Protein AF-A0A948VJV3-F1 (afdb_monomer)

Mean predicted aligned error: 10.44 Å

pLDDT: mean 78.12, std 23.48, range [26.81, 98.31]

Foldseek 3Di:
DDFQAEEEEELDLDPPDPLVVLSVVVVVVLCPDPPHRPHYHYHYLNVFDFDADPPPCPLLAVLDDPDDGPVVVVQVNQLRYQEYEYTADQDPNHGDPSVVRNVRNLVSLVSLVPRYDPRDPSGSDGHHYDYRYDDPDPDDDDPDDPPDDPDDDDPDDD

Sequence (158 aa):
MNKVALIAIYGSPRENGNSDMLLNEFLKGAEASSHAPHTVERIFARKFNITACRGCHACGVTGTCIVSDDMAGLYKKLEQADCMVVSSPIFFYGVPSQLKAIIDRTQAFWAGKYRVENPDPSTGRVPRGCPAGATRHRGPAAYGDFSGSVCKQGAEGF

Nearest PDB structures (foldseek):
  3lt5-assembly1_A-2  TM=7.413E-01  e=1.834E-05  Pseudomonas aeruginosa PAO1
  3keg-assembly1_B  TM=7.230E-01  e=3.084E-05  Pseudomonas aeruginosa PAO1
  1tik-assembly1_A  TM=7.241E-01  e=1.844E-03  Escherichia coli
  7n2x-assembly1_A  TM=7.267E-01  e=6.757E-03  Escherichia coli O157:H7
  5mji-assembly1_A  TM=6.835E-01  e=3.530E-03  Streptomyces davaonensis JCM 4913

Radius of gyration: 16.78 Å; Cα contacts (8 Å, |Δi|>4): 236; chains: 1; bounding box: 34×46×43 Å

Solvent-accessible surface area (backbone atoms only — not comparable to full-atom values): 9454 Å² total; per-residue (Å²): 132,91,69,38,36,28,34,40,37,34,26,39,80,54,79,87,30,71,38,43,50,51,46,50,54,53,47,52,56,46,64,70,39,97,83,36,56,94,38,75,47,81,42,54,33,70,78,53,70,58,71,62,64,80,82,76,61,60,15,43,70,68,22,46,69,86,73,90,44,54,53,63,64,48,50,59,54,44,50,46,20,56,26,32,36,45,17,50,50,78,45,93,94,36,58,36,69,59,34,43,22,57,58,54,48,47,50,16,31,54,19,12,60,75,54,24,82,86,50,56,91,77,50,38,49,72,38,54,76,46,88,51,81,86,76,92,64,96,68,86,88,82,85,73,80,93,69,87,80,86,83,88,83,83,92,75,90,131

Secondary structure (DSSP, 8-state):
---EEEEEEE--SSTTSHHHHHHHHHHHHHHHSTT--S-EEEEEGGG---PPP----THHHHSS----STHHHHHHHHHHEEEEEEE---BTTB--HHHHHHHHHTHHHHHHHHTSSS--TTTT-PPEEEE------SS--------S----S--S--

Structure (mmCIF, N/CA/C/O backbone):
data_AF-A0A948VJV3-F1
#
_entry.id   AF-A0A948VJV3-F1
#
loop_
_atom_site.group_PDB
_atom_site.id
_atom_site.type_symbol
_atom_site.label_atom_id
_atom_site.label_alt_id
_atom_site.label_comp_id
_atom_site.label_asym_id
_atom_site.label_entity_id
_atom_site.label_seq_id
_atom_site.pdbx_PDB_ins_code
_atom_site.Cartn_x
_atom_site.Cartn_y
_atom_site.Cartn_z
_atom_site.occupancy
_atom_site.B_iso_or_equiv
_atom_site.auth_seq_id
_atom_site.auth_comp_id
_atom_site.auth_asym_id
_atom_site.auth_atom_id
_atom_site.pdbx_PDB_model_num
ATOM 1 N N . MET A 1 1 ? -12.504 -19.743 2.091 1.00 44.38 1 MET A N 1
ATOM 2 C CA . MET A 1 1 ? -11.319 -18.954 2.501 1.00 44.38 1 MET A CA 1
ATOM 3 C C . MET A 1 1 ? -11.833 -17.669 3.128 1.00 44.38 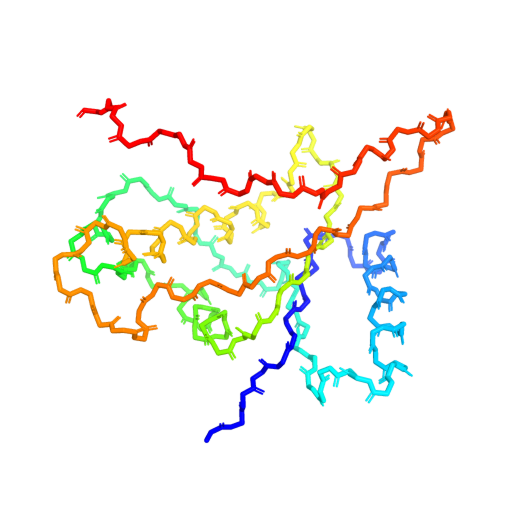1 MET A C 1
ATOM 5 O O . MET A 1 1 ? -12.730 -17.072 2.544 1.00 44.38 1 MET A O 1
ATOM 9 N N . ASN A 1 2 ? -11.366 -17.302 4.325 1.00 48.12 2 ASN A N 1
ATOM 10 C CA . ASN A 1 2 ? -11.882 -16.135 5.048 1.00 48.12 2 ASN A CA 1
ATOM 11 C C . ASN A 1 2 ? -11.449 -14.852 4.336 1.00 48.12 2 ASN A C 1
ATOM 13 O O . ASN A 1 2 ? -10.261 -14.575 4.209 1.00 48.12 2 ASN A O 1
ATOM 17 N N . LYS A 1 3 ? -12.430 -14.117 3.823 1.00 56.47 3 LYS A N 1
ATOM 18 C CA . LYS A 1 3 ? -12.249 -12.887 3.057 1.00 56.47 3 LYS A CA 1
ATOM 19 C C . LYS A 1 3 ? -11.867 -11.750 4.006 1.00 56.47 3 LYS A C 1
ATOM 21 O O . LYS A 1 3 ? -12.544 -11.558 5.015 1.00 56.47 3 LYS A O 1
ATOM 26 N N . VAL A 1 4 ? -10.795 -11.016 3.706 1.00 62.72 4 VAL A N 1
ATOM 27 C CA . VAL A 1 4 ? -10.409 -9.839 4.499 1.00 62.72 4 VAL A CA 1
ATOM 28 C C . VAL A 1 4 ? -11.370 -8.711 4.158 1.00 62.72 4 VAL A C 1
ATOM 30 O O . VAL A 1 4 ? -11.585 -8.385 2.995 1.00 62.72 4 VAL A O 1
ATOM 33 N N . ALA A 1 5 ? -11.980 -8.110 5.169 1.00 78.25 5 ALA A N 1
ATOM 34 C CA . ALA A 1 5 ? -13.048 -7.154 4.927 1.00 78.25 5 ALA A CA 1
ATOM 35 C C . ALA A 1 5 ? -12.518 -5.699 4.888 1.00 78.25 5 ALA A C 1
ATOM 37 O O . ALA A 1 5 ? -13.061 -4.870 4.156 1.00 78.25 5 ALA A O 1
ATOM 38 N N . LEU A 1 6 ? -11.393 -5.403 5.560 1.00 87.69 6 LEU A N 1
ATOM 39 C CA . LEU A 1 6 ? -10.688 -4.117 5.464 1.00 87.69 6 LEU A CA 1
ATOM 40 C C . LEU A 1 6 ? -9.167 -4.279 5.598 1.00 87.69 6 LEU A C 1
ATOM 42 O O . LEU A 1 6 ? -8.689 -4.875 6.560 1.00 87.69 6 LEU A O 1
ATOM 46 N N . ILE A 1 7 ? -8.403 -3.673 4.688 1.00 93.44 7 ILE A N 1
ATOM 47 C CA . ILE A 1 7 ? -6.959 -3.450 4.851 1.00 93.44 7 ILE A CA 1
ATOM 48 C C . ILE A 1 7 ? -6.699 -2.005 5.263 1.00 93.44 7 ILE A C 1
ATOM 50 O O . ILE A 1 7 ? -7.185 -1.071 4.629 1.00 93.44 7 ILE A O 1
ATOM 54 N N . ALA A 1 8 ? -5.879 -1.820 6.291 1.00 95.50 8 ALA A N 1
ATOM 55 C CA . ALA A 1 8 ? -5.443 -0.521 6.771 1.00 95.50 8 ALA A CA 1
ATOM 56 C C . ALA A 1 8 ? -3.939 -0.342 6.553 1.00 95.50 8 ALA A C 1
ATOM 58 O O . ALA A 1 8 ? -3.133 -1.006 7.206 1.00 95.50 8 ALA A O 1
ATOM 59 N N . ILE A 1 9 ? -3.556 0.557 5.646 1.00 97.62 9 ILE A N 1
ATOM 60 C CA . ILE A 1 9 ? -2.156 0.837 5.324 1.00 97.62 9 ILE A CA 1
ATOM 61 C C . ILE A 1 9 ? -1.673 2.068 6.093 1.00 97.62 9 ILE A C 1
ATOM 63 O O . ILE A 1 9 ? -2.089 3.202 5.842 1.00 97.62 9 ILE A O 1
ATOM 67 N N . TYR A 1 10 ? -0.730 1.835 6.997 1.00 98.31 10 TYR A N 1
ATOM 68 C CA . TYR A 1 10 ? 0.019 2.853 7.716 1.00 98.31 10 TYR A CA 1
ATOM 69 C C . TYR A 1 10 ? 1.206 3.286 6.852 1.00 98.31 10 TYR A C 1
ATOM 71 O O . TYR A 1 10 ? 2.224 2.595 6.769 1.00 98.31 10 TYR A O 1
ATOM 79 N N . GLY A 1 11 ? 1.061 4.428 6.182 1.00 97.69 11 GLY A N 1
ATOM 80 C CA . GLY A 1 11 ? 2.061 4.997 5.280 1.00 97.69 11 GLY A CA 1
ATOM 81 C C . GLY A 1 11 ? 3.193 5.752 5.971 1.00 97.69 11 GLY A C 1
ATOM 82 O O . GLY A 1 11 ? 4.192 6.073 5.333 1.00 97.69 11 GLY A O 1
ATOM 83 N N . SER A 1 12 ? 3.053 6.054 7.263 1.00 96.75 12 SER A N 1
ATOM 84 C CA . SER A 1 12 ? 4.062 6.797 8.017 1.00 96.75 12 SER A CA 1
ATOM 85 C C . SER A 1 12 ? 5.311 5.950 8.292 1.00 96.75 12 SER A C 1
ATOM 87 O O . SER A 1 12 ? 5.196 4.852 8.851 1.00 96.75 12 SER A O 1
ATOM 89 N N . PRO A 1 13 ? 6.523 6.474 8.018 1.00 95.69 13 PRO A N 1
ATOM 90 C CA . PRO A 1 13 ? 7.756 5.871 8.517 1.00 95.69 13 PRO A CA 1
ATOM 91 C C . PRO A 1 13 ? 7.941 6.101 10.024 1.00 95.69 13 PRO A C 1
ATOM 93 O O . PRO A 1 13 ? 8.702 5.382 10.661 1.00 95.69 13 PRO A O 1
ATOM 96 N N . ARG A 1 14 ? 7.241 7.083 10.610 1.00 95.44 14 ARG A N 1
ATOM 97 C CA . ARG A 1 14 ? 7.258 7.355 12.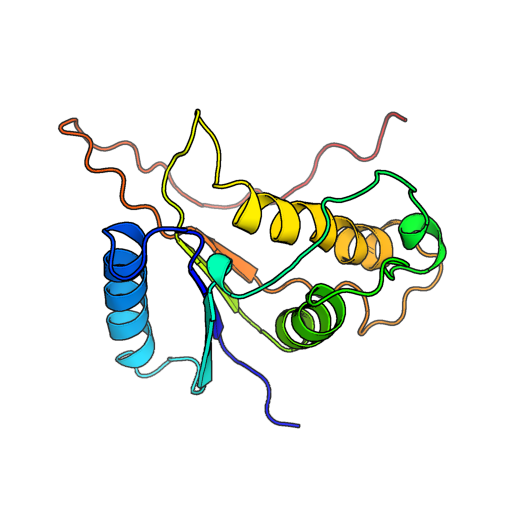052 1.00 95.44 14 ARG A CA 1
ATOM 98 C C . ARG A 1 14 ? 6.226 6.478 12.743 1.00 95.44 14 ARG A C 1
ATOM 100 O O . ARG A 1 14 ? 5.027 6.692 12.559 1.00 95.44 14 ARG A O 1
ATOM 107 N N . GLU A 1 15 ? 6.706 5.524 13.524 1.00 95.88 15 GLU A N 1
ATOM 108 C CA . GLU A 1 15 ? 5.879 4.686 14.385 1.00 95.88 15 GLU A CA 1
ATOM 109 C C . GLU A 1 15 ? 5.183 5.518 15.465 1.00 95.88 15 GLU A C 1
ATOM 111 O O . GLU A 1 15 ? 5.788 6.417 16.048 1.00 95.88 15 GLU A O 1
ATOM 116 N N . ASN A 1 16 ? 3.898 5.236 15.699 1.00 95.12 16 ASN A N 1
ATOM 117 C CA . ASN A 1 16 ? 3.062 5.930 16.686 1.00 95.12 16 ASN A CA 1
ATOM 118 C C . ASN A 1 16 ? 2.959 7.454 16.464 1.00 95.12 16 ASN A C 1
ATOM 120 O O . ASN A 1 16 ? 2.633 8.202 17.382 1.00 95.12 16 ASN A O 1
ATOM 124 N N . GLY A 1 17 ? 3.229 7.930 15.243 1.00 94.56 17 GLY A N 1
ATOM 125 C CA . GLY A 1 17 ? 3.055 9.333 14.872 1.00 94.56 17 GLY A CA 1
ATOM 126 C C . GLY A 1 17 ? 1.596 9.705 14.586 1.00 94.56 17 GLY A C 1
ATOM 127 O O . GLY A 1 17 ? 0.703 8.860 14.575 1.00 94.56 17 GLY A O 1
ATOM 128 N N . ASN A 1 18 ? 1.361 10.976 14.251 1.00 96.69 18 ASN A N 1
ATOM 129 C CA . ASN A 1 18 ? 0.017 11.518 13.999 1.00 96.69 18 ASN A CA 1
ATOM 130 C C . ASN A 1 18 ? -0.797 10.712 12.971 1.00 96.69 18 ASN A C 1
ATOM 132 O O . ASN A 1 18 ? -1.982 10.475 13.177 1.00 96.69 18 ASN A O 1
ATOM 136 N N . SER A 1 19 ? -0.174 10.284 11.868 1.00 97.19 19 SER A N 1
ATOM 137 C CA . SER A 1 19 ? -0.853 9.494 10.832 1.00 97.19 19 SER A CA 1
ATOM 138 C C . SER A 1 19 ? -1.239 8.096 11.324 1.00 97.19 19 SER A C 1
ATOM 140 O O . SER A 1 19 ? -2.311 7.611 10.962 1.00 97.19 19 SER A O 1
ATOM 142 N N . ASP A 1 20 ? -0.413 7.473 12.173 1.00 97.38 20 ASP A N 1
ATOM 143 C CA . ASP A 1 20 ? -0.735 6.187 12.801 1.00 97.38 20 ASP A CA 1
ATOM 144 C C . ASP A 1 20 ? -1.905 6.367 13.782 1.00 97.38 20 ASP A C 1
ATOM 146 O O . ASP A 1 20 ? -2.866 5.603 13.738 1.00 97.38 20 ASP A O 1
ATOM 150 N N . MET A 1 21 ? -1.871 7.420 14.609 1.00 97.56 21 MET A N 1
ATOM 151 C CA . MET A 1 21 ? -2.956 7.754 15.541 1.00 97.56 21 MET A CA 1
ATOM 152 C C . MET A 1 21 ? -4.279 8.019 14.819 1.00 97.56 21 MET A C 1
ATOM 154 O O . MET A 1 21 ? -5.301 7.471 15.216 1.00 97.56 21 MET A O 1
ATOM 158 N N . LEU A 1 22 ? -4.267 8.802 13.734 1.00 96.94 22 LEU A N 1
ATOM 159 C CA . LEU A 1 22 ? -5.463 9.050 12.926 1.00 96.94 22 LEU A CA 1
ATOM 160 C C . LEU A 1 22 ? -6.076 7.743 12.430 1.00 96.94 22 LEU A C 1
ATOM 162 O O . LEU A 1 22 ? -7.283 7.539 12.546 1.00 96.94 22 LEU A O 1
ATOM 166 N N . LEU A 1 23 ? -5.245 6.874 11.850 1.00 96.75 23 LEU A N 1
ATOM 167 C CA . LEU A 1 23 ? -5.731 5.618 11.303 1.00 96.75 23 LEU A CA 1
ATOM 168 C C . LEU A 1 23 ? -6.283 4.726 12.412 1.00 96.75 23 LEU A C 1
ATOM 170 O O . LEU A 1 23 ? -7.317 4.100 12.222 1.00 96.75 23 LEU A O 1
ATOM 174 N N . ASN A 1 24 ? -5.657 4.726 13.589 1.00 96.44 24 ASN A N 1
ATOM 175 C CA . ASN A 1 24 ? -6.178 4.014 14.750 1.00 96.44 24 ASN A CA 1
ATOM 176 C C . ASN A 1 24 ? -7.566 4.523 15.164 1.00 96.44 24 ASN A C 1
ATOM 178 O O . ASN A 1 24 ? -8.442 3.701 15.404 1.00 96.44 24 ASN A O 1
ATOM 182 N N . GLU A 1 25 ? -7.798 5.838 15.213 1.00 95.88 25 GLU A N 1
ATOM 183 C CA . GLU A 1 25 ? -9.126 6.386 15.538 1.00 95.88 25 GLU A CA 1
ATOM 184 C C . GLU A 1 25 ? -10.172 6.057 14.465 1.00 95.88 25 GLU A C 1
ATOM 186 O O . GLU A 1 25 ? -11.290 5.660 14.795 1.00 95.88 25 GLU A O 1
ATOM 191 N N . PHE A 1 26 ? -9.802 6.137 13.182 1.00 93.25 26 PHE A N 1
ATOM 192 C CA . PHE A 1 26 ? -10.672 5.695 12.090 1.00 93.25 26 PHE A CA 1
ATOM 193 C C . PHE A 1 26 ? -11.058 4.220 12.250 1.00 93.25 26 PHE A C 1
ATOM 195 O O . PHE A 1 26 ? -12.233 3.868 12.149 1.00 93.25 26 PHE A O 1
ATOM 202 N N . LEU A 1 27 ? -10.079 3.359 12.542 1.00 92.38 27 LEU A N 1
ATOM 203 C CA . LEU A 1 27 ? -10.311 1.931 12.727 1.00 92.38 27 LEU A CA 1
ATOM 204 C C . LEU A 1 27 ? -11.157 1.634 13.962 1.00 92.38 27 LEU A C 1
ATOM 206 O O . LEU A 1 27 ? -12.025 0.779 13.866 1.00 92.38 27 LEU A O 1
ATOM 210 N N . LYS A 1 28 ? -10.988 2.362 15.073 1.00 91.81 28 LYS A N 1
ATOM 211 C CA . LYS A 1 28 ? -11.867 2.228 16.248 1.00 91.81 28 LYS A CA 1
ATOM 212 C C . LYS A 1 28 ? -13.327 2.494 15.887 1.00 91.81 28 LYS A C 1
ATOM 214 O O . LYS A 1 28 ? -14.200 1.723 16.268 1.00 91.81 28 LYS A O 1
ATOM 219 N N . GLY A 1 29 ? -13.593 3.565 15.136 1.00 89.25 29 GLY A N 1
ATOM 220 C CA . GLY A 1 29 ? -14.945 3.874 14.664 1.00 89.25 29 GLY A CA 1
ATOM 221 C C . GLY A 1 29 ? -15.482 2.815 13.698 1.00 89.25 29 GLY A C 1
ATOM 222 O O . GLY A 1 29 ? -16.634 2.401 13.812 1.00 89.25 29 GLY A O 1
ATOM 223 N N . ALA A 1 30 ? -14.637 2.341 12.779 1.00 85.25 30 ALA A N 1
ATOM 224 C CA . ALA A 1 30 ? -15.001 1.294 11.831 1.00 85.25 30 ALA A CA 1
ATOM 225 C C . ALA A 1 30 ? -15.308 -0.038 12.530 1.00 85.25 30 ALA A C 1
ATOM 227 O O . ALA A 1 30 ? -16.292 -0.669 12.174 1.00 85.25 30 ALA A O 1
ATOM 228 N N . GLU A 1 31 ? -14.512 -0.440 13.524 1.00 84.88 31 GLU A N 1
ATOM 229 C CA . GLU A 1 31 ? -14.675 -1.675 14.308 1.00 84.88 31 GLU A CA 1
ATOM 230 C C . GLU A 1 31 ? -15.877 -1.608 15.267 1.00 84.88 31 GLU A C 1
ATOM 232 O O . GLU A 1 31 ? -16.490 -2.634 15.548 1.00 84.88 31 GLU A O 1
ATOM 237 N N . ALA A 1 32 ? -16.251 -0.414 15.739 1.00 84.19 32 ALA A N 1
ATOM 238 C CA . ALA A 1 32 ? -17.417 -0.210 16.603 1.00 84.19 32 ALA A CA 1
ATOM 239 C C . ALA A 1 32 ? -18.766 -0.235 15.854 1.00 84.19 32 ALA A C 1
ATOM 241 O O . ALA A 1 32 ? -19.821 -0.276 16.488 1.00 84.19 32 ALA A O 1
ATOM 242 N N . SER A 1 33 ? -18.760 -0.188 14.518 1.00 77.94 33 SER A N 1
ATOM 243 C CA . SER A 1 33 ? -19.982 -0.214 13.710 1.00 77.94 33 SER A CA 1
ATOM 244 C C . SER A 1 33 ? -20.623 -1.606 13.698 1.00 77.94 33 SER A C 1
ATOM 246 O O . SER A 1 33 ? -19.960 -2.616 13.482 1.00 77.94 33 SER A O 1
ATOM 248 N N . SER A 1 34 ? -21.948 -1.684 13.825 1.00 65.69 34 SER A N 1
ATOM 249 C CA . SER A 1 34 ? -22.704 -2.938 13.653 1.00 65.69 34 SER A CA 1
ATOM 250 C C . SER A 1 34 ? -22.637 -3.499 12.224 1.00 65.69 34 SER A C 1
ATOM 252 O O . SER A 1 34 ? -22.953 -4.666 12.001 1.00 65.69 34 SER A O 1
ATOM 254 N N . HIS A 1 35 ? -22.204 -2.683 11.259 1.00 65.62 35 HIS A N 1
ATOM 255 C CA . HIS A 1 35 ? -21.974 -3.060 9.862 1.00 65.62 35 HIS A CA 1
ATOM 256 C C . HIS A 1 35 ? -20.486 -3.282 9.547 1.00 65.62 35 HIS A C 1
ATOM 258 O O . HIS A 1 35 ? -20.095 -3.304 8.378 1.00 65.62 35 HIS A O 1
ATOM 264 N N . ALA A 1 36 ? -19.641 -3.375 10.578 1.00 59.28 36 ALA A N 1
ATOM 265 C CA . ALA A 1 36 ? -18.201 -3.403 10.417 1.00 59.28 36 ALA A CA 1
ATOM 266 C C . ALA A 1 36 ? -17.699 -4.647 9.665 1.00 59.28 36 ALA A C 1
ATOM 268 O O . ALA A 1 36 ? -18.188 -5.759 9.884 1.00 59.28 36 ALA A O 1
ATOM 269 N N . PRO A 1 37 ? -16.644 -4.493 8.850 1.00 58.41 37 PRO A N 1
ATOM 270 C CA . PRO A 1 37 ? -15.855 -5.616 8.369 1.00 58.41 37 PRO A CA 1
ATOM 271 C C . PRO A 1 37 ? -15.286 -6.403 9.566 1.00 58.41 37 PRO A C 1
ATOM 273 O O . PRO A 1 37 ? -14.441 -5.888 10.292 1.00 58.41 37 PRO A O 1
ATOM 276 N N . HIS A 1 38 ? -15.710 -7.659 9.762 1.00 66.69 38 HIS A N 1
ATOM 277 C CA . HIS A 1 38 ? -15.318 -8.508 10.907 1.00 66.69 38 HIS A CA 1
ATOM 278 C C . HIS A 1 38 ? -13.806 -8.787 11.023 1.00 66.69 38 HIS A C 1
ATOM 280 O O . HIS A 1 38 ? -13.362 -9.434 11.971 1.00 66.69 38 HIS A O 1
ATOM 286 N N . THR A 1 39 ? -12.991 -8.361 10.055 1.00 82.69 39 THR A N 1
ATOM 287 C CA . THR A 1 39 ? -11.547 -8.602 10.057 1.00 82.69 39 THR A CA 1
ATOM 288 C C . THR A 1 39 ? -10.810 -7.431 9.413 1.00 82.69 39 THR A C 1
ATOM 290 O O . THR A 1 39 ? -10.924 -7.203 8.205 1.00 82.69 39 THR A O 1
ATOM 293 N N . VAL A 1 40 ? -10.056 -6.699 10.239 1.00 88.06 40 VAL A N 1
ATOM 294 C CA . VAL A 1 40 ? -9.159 -5.614 9.822 1.00 88.06 40 VAL A CA 1
ATOM 295 C C . VAL A 1 40 ? -7.727 -6.131 9.790 1.00 88.06 40 VAL A C 1
ATOM 297 O O . VAL A 1 40 ? -7.183 -6.542 10.817 1.00 88.06 40 VAL A O 1
ATOM 300 N N . GLU A 1 41 ? -7.082 -6.047 8.632 1.00 92.44 41 GLU A N 1
ATOM 301 C CA . GLU A 1 41 ? -5.659 -6.332 8.494 1.00 92.44 41 GLU A CA 1
ATOM 302 C C . GLU A 1 41 ? -4.845 -5.033 8.471 1.00 92.44 41 GLU A C 1
ATOM 304 O O . GLU A 1 41 ? -5.063 -4.146 7.647 1.00 92.44 41 GLU A O 1
ATOM 309 N N . ARG A 1 42 ? -3.882 -4.917 9.391 1.00 95.06 42 ARG A N 1
ATOM 310 C CA . ARG A 1 42 ? -3.029 -3.731 9.541 1.00 95.06 42 ARG A CA 1
ATOM 311 C C . ARG A 1 42 ? -1.695 -3.952 8.835 1.00 95.06 42 ARG A C 1
ATOM 313 O O . ARG A 1 42 ? -0.954 -4.876 9.166 1.00 95.06 42 ARG A O 1
ATOM 320 N N . ILE A 1 43 ? -1.374 -3.081 7.886 1.00 96.75 43 ILE A N 1
ATOM 321 C CA . ILE A 1 43 ? -0.180 -3.152 7.044 1.00 96.75 43 ILE A CA 1
ATOM 322 C C . ILE A 1 43 ? 0.651 -1.900 7.284 1.00 96.75 43 ILE A C 1
ATOM 324 O O . ILE A 1 43 ? 0.209 -0.787 7.029 1.00 96.75 43 ILE A O 1
ATOM 328 N N . PHE A 1 44 ? 1.877 -2.070 7.763 1.00 97.88 44 PHE A N 1
ATOM 329 C CA . PHE A 1 44 ? 2.778 -0.955 8.036 1.00 97.88 44 PHE A CA 1
ATOM 330 C C . PHE A 1 44 ? 3.796 -0.845 6.914 1.00 97.88 44 PHE A C 1
ATOM 332 O O . PHE A 1 44 ? 4.704 -1.666 6.866 1.00 97.88 44 PHE A O 1
ATOM 339 N N . ALA A 1 45 ? 3.688 0.166 6.045 1.00 97.69 45 ALA A N 1
ATOM 340 C CA . ALA A 1 45 ? 4.562 0.309 4.874 1.00 97.69 45 ALA A CA 1
ATOM 341 C C . ALA A 1 45 ? 6.056 0.273 5.247 1.00 97.69 45 ALA A C 1
ATOM 343 O O . ALA A 1 45 ? 6.864 -0.325 4.547 1.00 97.69 45 ALA A O 1
ATOM 344 N N . ARG A 1 46 ? 6.407 0.826 6.414 1.00 96.69 46 ARG A N 1
ATOM 345 C CA . ARG A 1 46 ? 7.764 0.820 6.985 1.00 96.69 46 ARG A CA 1
ATOM 346 C C . ARG A 1 46 ? 8.343 -0.565 7.317 1.00 96.69 46 ARG A C 1
ATOM 348 O O . ARG A 1 46 ? 9.538 -0.652 7.565 1.00 96.69 46 ARG A O 1
ATOM 355 N N . LYS A 1 47 ? 7.520 -1.619 7.382 1.00 97.31 47 LYS A N 1
ATOM 356 C CA . LYS A 1 47 ? 7.944 -2.996 7.706 1.00 97.31 47 LYS A CA 1
ATOM 357 C C . LYS A 1 47 ? 8.241 -3.852 6.472 1.00 97.31 47 LYS A C 1
ATOM 359 O O . LYS A 1 47 ? 8.644 -4.995 6.637 1.00 97.31 47 LYS A O 1
ATOM 364 N N . PHE A 1 48 ? 8.015 -3.324 5.272 1.00 96.12 48 PHE A N 1
ATOM 365 C CA . PHE A 1 48 ? 8.207 -4.049 4.020 1.00 96.12 48 PHE A CA 1
ATOM 366 C C . PHE A 1 48 ? 9.435 -3.507 3.290 1.00 96.12 48 PHE A C 1
ATOM 368 O O . PHE A 1 48 ? 9.615 -2.292 3.185 1.00 96.12 48 PHE A O 1
ATOM 375 N N . ASN A 1 49 ? 10.248 -4.405 2.745 1.00 96.62 49 ASN A N 1
ATOM 376 C CA . ASN A 1 49 ? 11.339 -4.072 1.846 1.00 96.62 49 ASN A CA 1
ATOM 377 C C . ASN A 1 49 ? 10.873 -4.250 0.397 1.00 96.62 49 ASN A C 1
ATOM 379 O O . ASN A 1 49 ? 10.991 -5.324 -0.193 1.00 96.62 49 ASN A O 1
ATOM 383 N N . ILE A 1 50 ? 10.284 -3.192 -0.161 1.00 97.00 50 ILE A N 1
ATOM 384 C CA . ILE A 1 50 ? 9.713 -3.200 -1.511 1.00 97.00 50 ILE A CA 1
ATOM 385 C C . ILE A 1 50 ? 10.595 -2.374 -2.433 1.00 97.00 50 ILE A C 1
ATOM 387 O O . ILE A 1 50 ? 10.852 -1.193 -2.196 1.00 97.00 50 ILE A O 1
ATOM 391 N N . THR A 1 51 ? 11.017 -2.999 -3.525 1.00 96.81 51 THR A N 1
ATOM 392 C CA . THR A 1 51 ? 11.759 -2.336 -4.590 1.00 96.81 51 THR A CA 1
ATOM 393 C C . THR A 1 51 ? 10.829 -1.374 -5.320 1.00 96.81 51 THR A C 1
ATOM 395 O O . THR A 1 51 ? 9.689 -1.714 -5.650 1.00 96.81 51 THR A O 1
ATOM 398 N N . ALA A 1 52 ? 11.324 -0.176 -5.632 1.00 96.62 52 ALA A N 1
ATOM 399 C CA . ALA A 1 52 ? 10.593 0.769 -6.468 1.00 96.62 52 ALA A CA 1
ATOM 400 C C . ALA A 1 52 ? 10.193 0.138 -7.817 1.00 96.62 52 ALA A C 1
ATOM 402 O O . ALA A 1 52 ? 10.863 -0.759 -8.345 1.00 96.62 52 ALA A O 1
ATOM 403 N N . CYS A 1 53 ? 9.091 0.615 -8.403 1.00 95.81 53 CYS A N 1
ATOM 404 C CA . CYS A 1 53 ? 8.716 0.185 -9.745 1.00 95.81 53 CYS A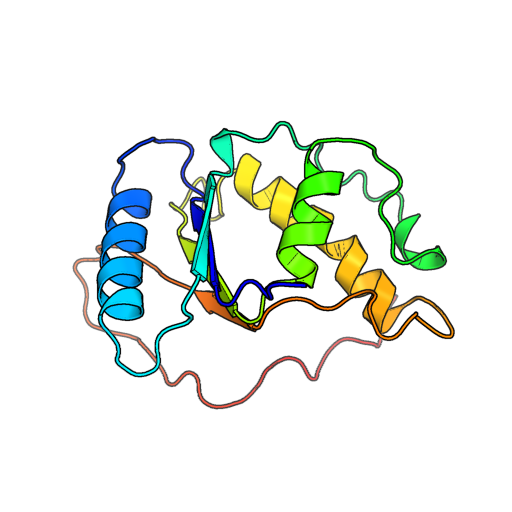 CA 1
ATOM 405 C C . CYS A 1 53 ? 9.830 0.553 -10.738 1.00 95.81 53 CYS A C 1
ATOM 407 O O . CYS A 1 53 ? 10.247 1.703 -10.820 1.00 95.81 53 CYS A O 1
ATOM 409 N N . ARG A 1 54 ? 10.301 -0.433 -11.512 1.00 95.31 54 ARG A N 1
ATOM 410 C CA . ARG A 1 54 ? 11.379 -0.250 -12.500 1.00 95.31 54 ARG A CA 1
ATOM 411 C C . ARG A 1 54 ? 10.895 0.301 -13.844 1.00 95.31 54 ARG A C 1
ATOM 413 O O . ARG A 1 54 ? 11.694 0.402 -14.762 1.00 95.31 54 ARG A O 1
ATOM 420 N N . GLY A 1 55 ? 9.588 0.524 -14.014 1.00 94.44 55 GLY A N 1
ATOM 421 C CA . GLY A 1 55 ? 9.018 0.912 -15.311 1.00 94.44 55 GLY A CA 1
ATOM 422 C C . GLY A 1 55 ? 9.260 -0.116 -16.426 1.00 94.44 55 GLY A C 1
ATOM 423 O O . GLY A 1 55 ? 9.233 0.225 -17.595 1.00 94.44 55 GLY A O 1
ATOM 424 N N . CYS A 1 56 ? 9.513 -1.387 -16.093 1.00 94.50 56 CYS A N 1
ATOM 425 C CA . CYS A 1 56 ? 9.871 -2.408 -17.089 1.00 94.50 56 CYS A CA 1
ATOM 426 C C . CYS A 1 56 ? 8.688 -2.905 -17.939 1.00 94.50 56 CYS A C 1
ATOM 428 O O . CYS A 1 56 ? 8.885 -3.722 -18.828 1.00 94.50 56 CYS A O 1
ATOM 430 N N . HIS A 1 57 ? 7.459 -2.488 -17.610 1.00 91.12 57 HIS A N 1
ATOM 431 C CA . HIS A 1 57 ? 6.209 -2.846 -18.294 1.00 91.12 57 HIS A CA 1
ATOM 432 C C . HIS A 1 57 ? 5.898 -4.347 -18.460 1.00 91.12 57 HIS A C 1
ATOM 434 O O . HIS A 1 57 ? 4.891 -4.681 -19.074 1.00 91.12 57 HIS A O 1
ATOM 440 N N . ALA A 1 58 ? 6.663 -5.255 -17.843 1.00 92.25 58 ALA A N 1
ATOM 441 C CA . ALA A 1 58 ? 6.427 -6.699 -17.928 1.00 92.25 58 ALA A CA 1
ATOM 442 C C . ALA A 1 58 ? 5.026 -7.124 -17.436 1.00 92.25 58 ALA A C 1
ATOM 444 O O . ALA A 1 58 ? 4.423 -8.037 -17.994 1.00 92.25 58 ALA A O 1
ATOM 445 N N . CYS A 1 59 ? 4.462 -6.415 -16.449 1.00 91.19 59 CYS A N 1
ATOM 446 C CA . CYS A 1 59 ? 3.088 -6.649 -15.995 1.00 91.19 59 CYS A CA 1
ATOM 447 C C . CYS A 1 59 ? 2.023 -6.304 -17.047 1.00 91.19 59 CYS A C 1
ATOM 449 O O . CYS A 1 59 ? 0.889 -6.741 -16.910 1.00 91.19 59 CYS A O 1
ATOM 451 N N . GLY A 1 60 ? 2.365 -5.549 -18.095 1.00 88.06 60 GLY A N 1
ATOM 452 C CA . GLY A 1 60 ? 1.475 -5.267 -19.222 1.00 88.06 60 GLY A CA 1
ATOM 453 C C . GLY A 1 60 ? 1.091 -6.511 -20.019 1.00 88.06 60 GLY A C 1
ATOM 454 O O . GLY A 1 60 ? 0.038 -6.507 -20.639 1.00 88.06 60 GLY A O 1
ATOM 455 N N . VAL A 1 61 ? 1.921 -7.558 -19.976 1.00 86.94 61 VAL A N 1
ATOM 456 C CA . VAL A 1 61 ? 1.689 -8.819 -20.694 1.00 86.94 61 VAL A CA 1
ATOM 457 C C . VAL A 1 61 ? 1.004 -9.850 -19.799 1.00 86.94 61 VAL A C 1
ATOM 459 O O . VAL A 1 61 ? 0.109 -10.556 -20.242 1.00 86.94 61 VAL A O 1
ATOM 462 N N . THR A 1 62 ? 1.417 -9.945 -18.531 1.00 85.56 62 THR A N 1
ATOM 463 C CA . THR A 1 62 ? 0.999 -11.035 -17.628 1.00 85.56 62 THR A CA 1
ATOM 464 C C . THR A 1 62 ? 0.056 -10.601 -16.508 1.00 85.56 62 THR A C 1
ATOM 466 O O . THR A 1 62 ? -0.396 -11.437 -15.731 1.00 85.56 62 THR A O 1
ATOM 469 N N . GLY A 1 63 ? -0.158 -9.297 -16.320 1.00 86.88 63 GLY A N 1
ATOM 470 C CA . GLY A 1 63 ? -0.896 -8.745 -15.177 1.00 86.88 63 GLY A CA 1
ATOM 471 C C . GLY A 1 63 ? -0.174 -8.897 -13.836 1.00 86.88 63 GLY A C 1
ATOM 472 O O . GLY A 1 63 ? -0.666 -8.445 -12.808 1.00 86.88 63 GLY A O 1
ATOM 473 N N . THR A 1 64 ? 1.019 -9.494 -13.835 1.00 90.25 64 THR A N 1
ATOM 474 C CA . THR A 1 64 ? 1.783 -9.817 -12.630 1.00 90.25 64 THR A CA 1
ATOM 475 C C . THR A 1 64 ? 3.125 -9.104 -12.663 1.00 90.25 64 THR A C 1
ATOM 477 O O . THR A 1 64 ? 3.760 -8.955 -13.709 1.00 90.25 64 THR A O 1
ATOM 480 N N . CYS A 1 65 ? 3.593 -8.640 -11.507 1.00 93.94 65 CYS A N 1
ATOM 481 C CA . CYS A 1 65 ? 4.914 -8.038 -11.431 1.00 93.94 65 CYS A CA 1
ATOM 482 C C . CYS A 1 65 ? 6.025 -9.099 -11.384 1.00 93.94 65 CYS A C 1
ATOM 484 O O . CYS A 1 65 ? 5.969 -10.015 -10.574 1.00 93.94 65 CYS A O 1
ATOM 486 N N . ILE A 1 66 ? 7.078 -8.924 -12.188 1.00 94.56 66 ILE A N 1
ATOM 487 C CA . ILE A 1 66 ? 8.215 -9.862 -12.273 1.00 94.56 66 ILE A CA 1
ATOM 488 C C . ILE A 1 66 ? 9.262 -9.713 -11.158 1.00 94.56 66 ILE A C 1
ATOM 490 O O . ILE A 1 66 ? 10.177 -10.521 -11.054 1.00 94.56 66 ILE A O 1
ATOM 494 N N . VAL A 1 67 ? 9.210 -8.637 -10.372 1.00 95.56 67 VAL A N 1
ATOM 495 C CA . VAL A 1 67 ? 10.178 -8.429 -9.283 1.00 95.56 67 VAL A CA 1
ATOM 496 C C . VAL A 1 67 ? 9.680 -9.180 -8.058 1.00 95.56 67 VAL A C 1
ATOM 498 O O . VAL A 1 67 ? 8.571 -8.906 -7.595 1.00 95.56 67 VAL A O 1
ATOM 501 N N . SER A 1 68 ? 10.525 -10.061 -7.536 1.00 94.38 68 SER A N 1
ATOM 502 C CA . SER A 1 68 ? 10.263 -10.857 -6.341 1.00 94.38 68 SER A CA 1
ATOM 503 C C . SER A 1 68 ? 10.795 -10.150 -5.095 1.00 94.38 68 SER A C 1
ATOM 505 O O . SER A 1 68 ? 11.993 -10.172 -4.830 1.00 94.38 68 SER A O 1
ATOM 507 N N . ASP A 1 69 ? 9.896 -9.527 -4.343 1.00 96.50 69 ASP A N 1
ATOM 508 C CA . ASP A 1 69 ? 10.142 -8.885 -3.049 1.00 96.50 69 ASP A CA 1
ATOM 509 C C . ASP A 1 69 ? 8.895 -9.010 -2.156 1.00 96.50 69 ASP A C 1
ATOM 511 O O . ASP A 1 69 ? 7.943 -9.719 -2.508 1.00 96.50 69 ASP A O 1
ATOM 515 N N . ASP A 1 70 ? 8.859 -8.320 -1.011 1.00 96.88 70 ASP A N 1
ATOM 516 C CA . ASP A 1 70 ? 7.743 -8.427 -0.060 1.00 96.88 70 ASP A CA 1
ATOM 517 C C . ASP A 1 70 ? 6.382 -8.021 -0.663 1.00 96.88 70 ASP A C 1
ATOM 519 O O . ASP A 1 70 ? 5.321 -8.349 -0.117 1.00 96.88 70 ASP A O 1
ATOM 523 N N . MET A 1 71 ? 6.381 -7.356 -1.827 1.00 95.81 71 MET A N 1
ATOM 524 C CA . MET A 1 71 ? 5.162 -7.025 -2.555 1.00 95.81 71 MET A CA 1
ATOM 525 C C . MET A 1 71 ? 4.393 -8.277 -3.000 1.00 95.81 71 MET A C 1
ATOM 527 O O . MET A 1 71 ? 3.168 -8.234 -3.076 1.00 95.81 71 MET A O 1
ATOM 531 N N . ALA A 1 72 ? 5.070 -9.408 -3.237 1.00 92.69 72 ALA A N 1
ATOM 532 C CA . ALA A 1 72 ? 4.429 -10.663 -3.638 1.00 92.69 72 ALA A CA 1
ATOM 533 C C . ALA A 1 72 ? 3.400 -11.155 -2.604 1.00 92.69 72 ALA A C 1
ATOM 535 O O . ALA A 1 72 ? 2.305 -11.593 -2.960 1.00 92.69 72 ALA A O 1
ATOM 536 N N . GLY A 1 73 ? 3.729 -11.045 -1.312 1.00 92.44 73 GLY A N 1
ATOM 537 C CA . GLY A 1 73 ? 2.795 -11.347 -0.228 1.00 92.44 73 GLY A CA 1
ATOM 538 C C . GLY A 1 73 ? 1.707 -10.282 -0.084 1.00 92.44 73 GLY A C 1
ATOM 539 O O . GLY A 1 73 ? 0.556 -10.609 0.205 1.00 92.44 73 GLY A O 1
ATOM 540 N N . LEU A 1 74 ? 2.054 -9.014 -0.320 1.00 94.31 74 LEU A N 1
ATOM 541 C CA . LEU A 1 74 ? 1.120 -7.896 -0.222 1.00 94.31 74 LEU A CA 1
ATOM 542 C C . LEU A 1 74 ? 0.051 -7.919 -1.326 1.00 94.31 74 LEU A C 1
ATOM 544 O O . LEU A 1 74 ? -1.103 -7.623 -1.032 1.00 94.31 74 LEU A O 1
ATOM 548 N N . TYR A 1 75 ? 0.381 -8.336 -2.554 1.00 93.12 75 TYR A N 1
ATOM 549 C CA . TYR A 1 75 ? -0.606 -8.475 -3.632 1.00 93.12 75 TYR A CA 1
ATOM 550 C C . TYR A 1 75 ? -1.761 -9.397 -3.229 1.00 93.12 75 TYR A C 1
ATOM 552 O O . TYR A 1 75 ? -2.917 -9.003 -3.337 1.00 93.12 75 TYR A O 1
ATOM 560 N N . LYS A 1 76 ? -1.456 -10.569 -2.657 1.00 90.12 76 LYS A N 1
ATOM 561 C CA . LYS A 1 76 ? -2.477 -11.536 -2.220 1.00 90.12 76 LYS A CA 1
ATOM 562 C C . LYS A 1 76 ? -3.430 -10.947 -1.183 1.00 90.12 76 LYS A C 1
ATOM 564 O O . LYS A 1 76 ? -4.631 -11.189 -1.236 1.00 90.12 76 LYS A O 1
ATOM 569 N N . LYS A 1 77 ? -2.895 -10.166 -0.242 1.00 90.69 77 LYS A N 1
ATOM 570 C CA . LYS A 1 77 ? -3.695 -9.485 0.784 1.00 90.69 77 LYS A CA 1
ATOM 571 C C . LYS A 1 77 ? -4.615 -8.451 0.144 1.00 90.69 77 LYS A C 1
ATOM 573 O O . LYS A 1 77 ? -5.812 -8.440 0.412 1.00 90.69 77 LYS A O 1
ATOM 578 N N . LEU A 1 78 ? -4.062 -7.622 -0.742 1.00 90.88 78 LEU A N 1
ATOM 579 C CA . LEU A 1 78 ? -4.818 -6.594 -1.454 1.00 90.88 78 LEU A CA 1
ATOM 580 C C . LEU A 1 78 ? -5.941 -7.195 -2.313 1.00 90.88 78 LEU A C 1
ATOM 582 O O . LEU A 1 78 ? -7.046 -6.677 -2.272 1.00 90.88 78 LEU A O 1
ATOM 586 N N . GLU A 1 79 ? -5.716 -8.302 -3.019 1.00 88.00 79 GLU A N 1
ATOM 587 C CA . GLU A 1 79 ? -6.759 -8.967 -3.824 1.00 88.00 79 GLU A CA 1
ATOM 588 C C . GLU A 1 79 ? -7.905 -9.541 -2.975 1.00 88.00 79 GLU A C 1
ATOM 590 O O . GLU A 1 79 ? -9.068 -9.542 -3.392 1.00 88.00 79 GLU A O 1
ATOM 595 N N . GLN A 1 80 ? -7.588 -10.025 -1.770 1.00 86.25 80 GLN A N 1
ATOM 596 C CA . GLN A 1 80 ? -8.560 -10.617 -0.846 1.00 86.25 80 GLN A CA 1
ATOM 597 C C . GLN A 1 80 ? -9.398 -9.578 -0.100 1.00 86.25 80 GLN A C 1
ATOM 599 O O . GLN A 1 80 ? -10.434 -9.940 0.465 1.00 86.25 80 GLN A O 1
ATOM 604 N N . ALA A 1 81 ? -8.962 -8.318 -0.088 1.00 86.75 81 ALA A N 1
ATOM 605 C CA . ALA A 1 81 ? -9.630 -7.254 0.636 1.00 86.75 81 ALA A CA 1
ATOM 606 C C . ALA A 1 81 ? -10.830 -6.676 -0.129 1.00 86.75 81 ALA A C 1
ATOM 608 O O . ALA A 1 81 ? -10.795 -6.468 -1.341 1.00 86.75 81 ALA A O 1
ATOM 609 N N . ASP A 1 82 ? -11.904 -6.367 0.596 1.00 84.38 82 ASP A N 1
ATOM 610 C CA . ASP A 1 82 ? -13.053 -5.650 0.028 1.00 84.38 82 ASP A CA 1
ATOM 611 C C . ASP A 1 82 ? -12.852 -4.131 0.022 1.00 84.38 82 ASP A C 1
ATOM 613 O O . ASP A 1 82 ? -13.148 -3.448 -0.967 1.00 84.38 82 ASP A O 1
ATOM 617 N N . CYS A 1 83 ? -12.304 -3.613 1.118 1.00 86.06 83 CYS A N 1
ATOM 618 C CA . CYS A 1 83 ? -12.027 -2.199 1.313 1.00 86.06 83 CYS A CA 1
ATOM 619 C C . CYS A 1 83 ? -10.570 -1.986 1.726 1.00 86.06 83 CYS A C 1
ATOM 621 O O . CYS A 1 83 ? -9.963 -2.823 2.397 1.00 86.06 83 CYS A O 1
ATOM 623 N N . MET A 1 84 ? -10.022 -0.831 1.361 1.00 91.12 84 MET A N 1
ATOM 624 C CA . MET A 1 84 ? -8.700 -0.386 1.785 1.00 91.12 84 MET A CA 1
ATOM 625 C C . MET A 1 84 ? -8.766 1.058 2.280 1.00 91.12 84 MET A C 1
ATOM 627 O O . MET A 1 84 ? -9.340 1.929 1.626 1.00 91.12 84 MET A O 1
ATOM 631 N N . VAL A 1 85 ? -8.132 1.323 3.415 1.00 94.38 85 VAL A N 1
ATOM 632 C CA . VAL A 1 85 ? -7.903 2.667 3.948 1.00 94.38 85 VAL A CA 1
ATOM 633 C C . VAL A 1 85 ? -6.404 2.910 4.057 1.00 94.38 85 VAL A C 1
ATOM 635 O O . VAL A 1 85 ? -5.640 2.015 4.421 1.00 94.38 85 VAL A O 1
ATOM 638 N N . VAL A 1 86 ? -5.971 4.123 3.728 1.00 96.94 86 VAL A N 1
ATOM 639 C CA . VAL A 1 86 ? -4.565 4.529 3.799 1.00 96.94 86 VAL A CA 1
ATOM 640 C C . VAL A 1 86 ? -4.471 5.829 4.582 1.00 96.94 86 VAL A C 1
ATOM 642 O O . VAL A 1 86 ? -5.217 6.769 4.311 1.00 96.94 86 VAL A O 1
ATOM 645 N N . SER A 1 87 ? -3.530 5.884 5.523 1.00 97.56 87 SER A N 1
ATOM 646 C CA . SER A 1 87 ? -3.131 7.115 6.208 1.00 97.56 87 SER A CA 1
ATOM 647 C C . SER A 1 87 ? -1.663 7.394 5.928 1.00 97.56 87 SER A C 1
ATOM 649 O O . SER A 1 87 ? -0.817 6.506 6.046 1.00 97.56 87 SER A O 1
ATOM 651 N N . SER A 1 88 ? -1.348 8.632 5.558 1.00 97.06 88 SER A N 1
ATOM 652 C CA . SER A 1 88 ? 0.005 9.046 5.194 1.00 97.06 88 SER A CA 1
ATOM 653 C C . SER A 1 88 ? 0.304 10.448 5.715 1.00 97.06 88 SER A C 1
ATOM 655 O O . SER A 1 88 ? -0.563 11.319 5.640 1.00 97.06 88 SER A O 1
ATOM 657 N N . PRO A 1 89 ? 1.530 10.717 6.192 1.00 96.88 89 PRO A N 1
ATOM 658 C CA . PRO A 1 89 ? 2.012 12.085 6.307 1.00 96.88 89 PRO A CA 1
ATOM 659 C C . PRO A 1 89 ? 2.327 12.649 4.912 1.00 96.88 89 PRO A C 1
ATOM 661 O O . PRO A 1 89 ? 2.476 11.892 3.950 1.00 96.88 89 PRO A O 1
ATOM 664 N N . ILE A 1 90 ? 2.466 13.972 4.812 1.00 96.06 90 ILE A N 1
ATOM 665 C CA . ILE A 1 90 ? 2.956 14.639 3.600 1.00 96.06 90 ILE A CA 1
ATOM 666 C C . ILE A 1 90 ? 4.465 14.839 3.714 1.00 96.06 90 ILE A C 1
ATOM 668 O O . ILE A 1 90 ? 4.935 15.580 4.577 1.00 96.06 90 ILE A O 1
ATOM 672 N N . PHE A 1 91 ? 5.226 14.157 2.862 1.00 94.25 91 PHE A N 1
ATOM 673 C CA . PHE A 1 91 ? 6.677 14.281 2.732 1.00 94.25 91 PHE A CA 1
ATOM 674 C C . PHE A 1 91 ? 6.964 14.894 1.359 1.00 94.25 91 PHE A C 1
ATOM 676 O O . PHE A 1 91 ? 6.650 14.282 0.344 1.00 94.25 91 PHE A O 1
ATOM 683 N N . PHE A 1 92 ? 7.520 16.112 1.323 1.00 94.25 92 PHE A N 1
ATOM 684 C CA . PHE A 1 92 ? 7.803 16.854 0.080 1.00 94.25 92 PHE A CA 1
ATOM 685 C C . PHE A 1 92 ? 6.626 16.868 -0.913 1.00 94.25 92 PHE A C 1
ATOM 687 O O . PHE A 1 92 ? 6.769 16.476 -2.065 1.00 94.25 92 PHE A O 1
ATOM 694 N N . TYR A 1 93 ? 5.450 17.311 -0.457 1.00 94.62 93 TYR A N 1
ATOM 695 C CA . TYR A 1 93 ? 4.222 17.391 -1.269 1.00 94.62 93 TYR A CA 1
ATOM 696 C C . TYR A 1 93 ? 3.676 16.045 -1.782 1.00 94.62 93 TYR A C 1
ATOM 698 O O . TYR A 1 93 ? 2.743 16.027 -2.579 1.00 94.62 93 TYR A O 1
ATOM 706 N N . GLY A 1 94 ? 4.203 14.918 -1.300 1.00 95.00 94 GLY A N 1
ATOM 707 C CA . GLY A 1 94 ? 3.725 13.582 -1.638 1.00 95.00 94 GLY A CA 1
ATOM 708 C C . GLY A 1 94 ? 3.614 12.667 -0.425 1.00 95.00 94 GLY A C 1
ATOM 709 O O . GLY A 1 94 ? 3.743 13.087 0.726 1.00 95.00 94 GLY A O 1
ATOM 710 N N . VAL A 1 95 ? 3.369 11.388 -0.693 1.00 97.69 95 VAL A N 1
ATOM 711 C CA . VAL A 1 95 ? 3.439 10.329 0.321 1.00 97.69 95 VAL A CA 1
ATOM 712 C C . VAL A 1 95 ? 4.896 9.880 0.525 1.00 97.69 95 VAL A C 1
ATOM 714 O O . VAL A 1 95 ? 5.709 10.031 -0.390 1.00 97.69 95 VAL A O 1
ATOM 717 N N . PRO A 1 96 ? 5.255 9.295 1.682 1.00 97.50 96 PRO A N 1
ATOM 718 C CA . PRO A 1 96 ? 6.585 8.737 1.911 1.00 97.50 96 PRO A CA 1
ATOM 719 C C . PRO A 1 96 ? 6.982 7.715 0.844 1.00 97.50 96 PRO A C 1
ATOM 721 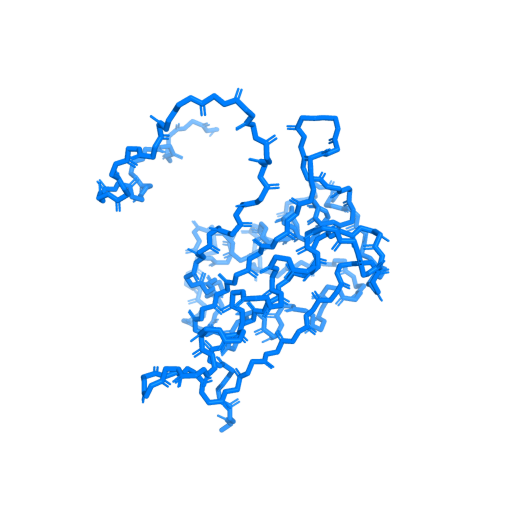O O . PRO A 1 96 ? 6.136 6.975 0.338 1.00 97.50 96 PRO A O 1
ATOM 724 N N . SER A 1 97 ? 8.278 7.633 0.537 1.00 97.19 97 SER A N 1
ATOM 725 C CA . SER A 1 97 ? 8.801 6.768 -0.529 1.00 97.19 97 SER A CA 1
ATOM 726 C C . SER A 1 97 ? 8.455 5.291 -0.326 1.00 97.19 97 SER A C 1
ATOM 728 O O . SER A 1 97 ? 8.137 4.615 -1.300 1.00 97.19 97 SER A O 1
ATOM 730 N N . GLN A 1 98 ? 8.424 4.800 0.919 1.00 96.56 98 GLN A N 1
ATOM 731 C CA . GLN A 1 98 ? 8.012 3.422 1.215 1.00 96.56 98 GLN A CA 1
ATOM 732 C C . GLN A 1 98 ? 6.552 3.160 0.821 1.00 96.56 98 GLN A C 1
ATOM 734 O O . GLN A 1 98 ? 6.242 2.145 0.200 1.00 96.56 98 GLN A O 1
ATOM 739 N N . LEU A 1 99 ? 5.646 4.093 1.138 1.00 97.88 99 LEU A N 1
ATOM 740 C CA . LEU A 1 99 ? 4.247 3.987 0.727 1.00 97.88 99 LEU A CA 1
ATOM 741 C C . LEU A 1 99 ? 4.110 4.158 -0.793 1.00 97.88 99 LEU A C 1
ATOM 743 O O . LEU A 1 99 ? 3.349 3.430 -1.428 1.00 97.88 99 LEU A O 1
ATOM 747 N N . LYS A 1 100 ? 4.868 5.083 -1.390 1.00 97.75 100 LYS A N 1
ATOM 748 C CA . LYS A 1 100 ? 4.866 5.301 -2.840 1.00 97.75 100 LYS A CA 1
ATOM 749 C C . LYS A 1 100 ? 5.316 4.056 -3.601 1.00 97.75 100 LYS A C 1
ATOM 751 O O . LYS A 1 100 ? 4.713 3.742 -4.618 1.00 97.75 100 LYS A O 1
ATOM 756 N N . ALA A 1 101 ? 6.298 3.313 -3.085 1.00 97.62 101 ALA A N 1
ATOM 757 C CA . ALA A 1 101 ? 6.721 2.047 -3.670 1.00 97.62 101 ALA A CA 1
ATOM 758 C C . ALA A 1 101 ? 5.561 1.041 -3.726 1.00 97.62 101 ALA A C 1
ATOM 760 O O . ALA A 1 101 ? 5.314 0.480 -4.787 1.00 97.62 101 ALA A O 1
ATOM 761 N N . ILE A 1 102 ? 4.785 0.879 -2.645 1.00 97.44 102 ILE A N 1
ATOM 762 C CA . ILE A 1 102 ? 3.572 0.040 -2.657 1.00 97.44 102 ILE A CA 1
ATOM 763 C C . ILE A 1 102 ? 2.600 0.521 -3.741 1.00 97.44 102 ILE A C 1
ATOM 765 O O . ILE A 1 102 ? 2.173 -0.277 -4.574 1.00 97.44 102 ILE A O 1
ATOM 769 N N . ILE A 1 103 ? 2.282 1.821 -3.756 1.00 96.69 103 ILE A N 1
ATOM 770 C CA . ILE A 1 103 ? 1.331 2.418 -4.706 1.00 96.69 103 ILE A CA 1
ATOM 771 C C . ILE A 1 103 ? 1.775 2.176 -6.151 1.00 96.69 103 ILE A C 1
ATOM 773 O O . ILE A 1 103 ? 0.999 1.658 -6.948 1.00 96.69 103 ILE A O 1
ATOM 777 N N . ASP A 1 104 ? 3.025 2.472 -6.491 1.00 96.50 104 ASP A N 1
ATOM 778 C CA . ASP A 1 104 ? 3.535 2.354 -7.862 1.00 96.50 104 ASP A CA 1
ATOM 779 C C . ASP A 1 104 ? 3.549 0.908 -8.347 1.00 96.50 104 ASP A C 1
ATOM 781 O O . ASP A 1 104 ? 3.316 0.621 -9.521 1.00 96.50 104 ASP A O 1
ATOM 785 N N . ARG A 1 105 ? 3.775 -0.031 -7.430 1.00 95.62 105 ARG A N 1
ATOM 786 C CA . ARG A 1 105 ? 3.775 -1.463 -7.725 1.00 95.62 105 ARG A CA 1
ATOM 787 C C . ARG A 1 105 ? 2.362 -1.993 -7.992 1.00 95.62 105 ARG A C 1
ATOM 789 O O . ARG A 1 105 ? 2.216 -2.937 -8.767 1.00 95.62 105 ARG A O 1
ATOM 796 N N . THR A 1 106 ? 1.309 -1.336 -7.488 1.00 94.50 106 THR A N 1
ATOM 797 C CA . THR A 1 106 ? -0.088 -1.672 -7.842 1.00 94.50 106 THR A CA 1
ATOM 798 C C . THR A 1 106 ? -0.435 -1.433 -9.316 1.00 94.50 106 THR A C 1
ATOM 800 O O . THR A 1 106 ? -1.474 -1.906 -9.776 1.00 94.50 106 THR A O 1
ATOM 803 N N . GLN A 1 107 ? 0.459 -0.817 -10.104 1.00 92.81 107 GLN A N 1
ATOM 804 C CA . GLN A 1 107 ? 0.368 -0.809 -11.568 1.00 92.81 107 GLN A CA 1
ATOM 805 C C . GLN A 1 107 ? 0.167 -2.222 -12.144 1.00 92.81 107 GLN A C 1
ATOM 807 O O . GLN A 1 107 ? -0.488 -2.359 -13.174 1.00 92.81 107 GLN A O 1
ATOM 812 N N . ALA A 1 108 ? 0.688 -3.272 -11.496 1.00 92.19 108 ALA A N 1
ATOM 813 C CA . ALA A 1 108 ? 0.435 -4.652 -11.908 1.00 92.19 108 ALA A CA 1
ATOM 814 C C . ALA A 1 108 ? -1.065 -4.996 -11.919 1.00 92.19 108 ALA A C 1
ATOM 816 O O . ALA A 1 108 ? -1.544 -5.540 -12.906 1.00 92.19 108 ALA A O 1
ATOM 817 N N . PHE A 1 109 ? -1.829 -4.576 -10.906 1.00 91.31 109 PHE A N 1
ATOM 818 C CA . PHE A 1 109 ? -3.280 -4.775 -10.882 1.00 91.31 109 PHE A CA 1
ATOM 819 C C . PHE A 1 109 ? -3.999 -3.997 -11.978 1.00 91.31 109 PHE A C 1
ATOM 821 O O . PHE A 1 109 ? -4.899 -4.528 -12.624 1.00 91.31 109 PHE A O 1
ATOM 828 N N . TRP A 1 110 ? -3.589 -2.749 -12.213 1.00 90.06 110 TRP A N 1
ATOM 829 C CA . TRP A 1 110 ? -4.134 -1.958 -13.313 1.00 90.06 110 TRP A CA 1
ATOM 830 C C . TRP A 1 110 ? -3.848 -2.626 -14.667 1.00 90.06 110 TRP A C 1
ATOM 832 O O . TRP A 1 110 ? -4.747 -2.757 -15.491 1.00 90.06 110 TRP A O 1
ATOM 842 N N . ALA A 1 111 ? -2.625 -3.115 -14.877 1.00 89.69 111 ALA A N 1
ATOM 843 C CA . ALA A 1 111 ? -2.248 -3.820 -16.095 1.00 89.69 111 ALA A CA 1
ATOM 844 C C . ALA A 1 111 ? -3.023 -5.137 -16.261 1.00 89.69 111 ALA A C 1
ATOM 846 O O . ALA A 1 111 ? -3.558 -5.384 -17.336 1.00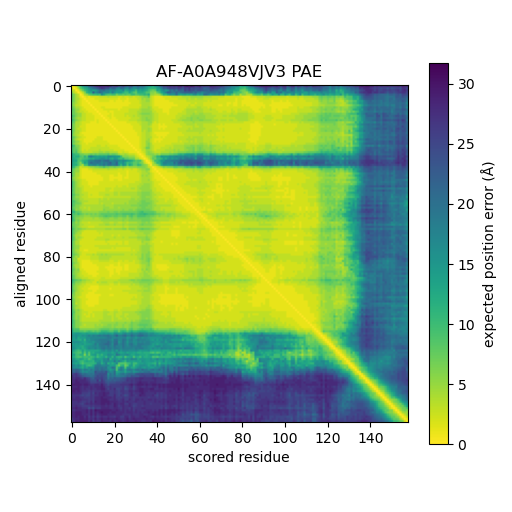 89.69 111 ALA A O 1
ATOM 847 N N . GLY A 1 112 ? -3.161 -5.930 -15.195 1.00 87.81 112 GLY A N 1
ATOM 848 C CA . GLY A 1 112 ? -3.973 -7.146 -15.200 1.00 87.81 112 GLY A CA 1
ATOM 849 C C . GLY A 1 112 ? -5.425 -6.872 -15.573 1.00 87.81 112 GLY A C 1
ATOM 850 O O . GLY A 1 112 ? -5.998 -7.599 -16.367 1.00 87.81 112 GLY A O 1
ATOM 851 N N . LYS A 1 113 ? -6.004 -5.771 -15.087 1.00 85.19 113 LYS A N 1
ATOM 852 C CA . LYS A 1 113 ? -7.398 -5.426 -15.378 1.00 85.19 113 LYS A CA 1
ATOM 853 C C . LYS A 1 113 ? -7.624 -4.840 -16.777 1.00 85.19 113 LYS A C 1
ATOM 855 O O . LYS A 1 113 ? -8.687 -5.059 -17.349 1.00 85.19 113 LYS A O 1
ATOM 860 N N . TYR A 1 114 ? -6.686 -4.039 -17.288 1.00 85.62 114 TYR A N 1
ATOM 861 C CA . TYR A 1 114 ? -6.928 -3.190 -18.465 1.00 85.62 114 TYR A CA 1
ATOM 862 C C . TYR A 1 114 ? -5.997 -3.434 -19.658 1.00 85.62 114 TYR A C 1
ATOM 864 O O . TYR A 1 114 ? -6.261 -2.892 -20.726 1.00 85.62 114 TYR A O 1
ATOM 872 N N . ARG A 1 115 ? -4.897 -4.181 -19.500 1.00 83.31 115 ARG A N 1
ATOM 873 C CA . ARG A 1 115 ? -3.920 -4.427 -20.579 1.00 83.31 115 ARG A CA 1
ATOM 874 C C . ARG A 1 115 ? -3.805 -5.884 -21.004 1.00 83.31 115 ARG A C 1
ATOM 876 O O . ARG A 1 115 ? -3.456 -6.130 -22.151 1.00 83.31 115 ARG A O 1
ATOM 883 N N . VAL A 1 116 ? -4.064 -6.826 -20.104 1.00 83.12 116 VAL A N 1
ATOM 884 C CA . VAL A 1 116 ? -3.989 -8.255 -20.422 1.00 83.12 116 VAL A CA 1
ATOM 885 C C . VAL A 1 116 ? -5.232 -8.669 -21.205 1.00 83.12 116 VAL A C 1
ATOM 887 O O . VAL A 1 116 ? -6.350 -8.360 -20.800 1.00 83.12 116 VAL A O 1
ATOM 890 N N . GLU A 1 117 ? -5.040 -9.373 -22.319 1.00 73.50 117 GLU A N 1
ATOM 891 C CA . GLU A 1 117 ? -6.133 -9.997 -23.068 1.00 73.50 117 GLU A CA 1
ATOM 892 C C . GLU A 1 117 ? -6.654 -11.225 -22.312 1.00 73.50 117 GLU A C 1
ATOM 894 O O . GLU A 1 117 ? -5.871 -12.072 -21.886 1.00 73.50 117 GLU A O 1
ATOM 899 N N . ASN A 1 118 ? -7.978 -11.330 -22.158 1.00 68.69 118 ASN A N 1
ATOM 900 C CA . ASN A 1 118 ? -8.644 -12.367 -21.356 1.00 68.69 118 ASN A CA 1
ATOM 901 C C . ASN A 1 118 ? -8.062 -12.499 -19.936 1.00 68.69 118 ASN A C 1
ATOM 903 O O . ASN A 1 118 ? -7.567 -13.568 -19.566 1.00 68.69 118 ASN A O 1
ATOM 907 N N . PRO A 1 119 ? -8.110 -11.426 -19.130 1.00 68.06 119 PRO A N 1
ATOM 908 C CA . PRO A 1 119 ? -7.590 -11.487 -17.778 1.00 68.06 119 PRO A CA 1
ATOM 909 C C . PRO A 1 119 ? -8.415 -12.473 -16.950 1.00 68.06 119 PRO A C 1
ATOM 911 O O . PRO A 1 119 ? -9.642 -12.540 -17.074 1.00 68.06 119 PRO A O 1
ATOM 914 N N . ASP A 1 120 ? -7.744 -13.234 -16.088 1.00 66.00 120 ASP A N 1
ATOM 915 C CA . ASP A 1 120 ? -8.427 -14.053 -15.091 1.00 66.00 120 ASP A CA 1
ATOM 916 C C . ASP A 1 120 ? -9.332 -13.126 -14.249 1.00 66.00 120 ASP A C 1
ATOM 918 O O . ASP A 1 120 ? -8.841 -12.111 -13.745 1.00 66.00 120 ASP A O 1
ATOM 922 N N . PRO A 1 121 ? -10.633 -13.433 -14.066 1.00 64.38 121 PRO A N 1
ATOM 923 C CA . PRO A 1 121 ? -11.555 -12.605 -13.284 1.00 64.38 121 PRO A CA 1
ATOM 924 C C . PRO A 1 121 ? -11.088 -12.294 -11.853 1.00 64.38 121 PRO A C 1
ATOM 926 O O . PRO A 1 121 ? -11.566 -11.335 -11.242 1.00 64.38 121 PRO A O 1
ATOM 929 N N . SER A 1 122 ? -10.194 -13.115 -11.297 1.00 59.50 122 SER A N 1
ATOM 930 C CA . SER A 1 122 ? -9.580 -12.903 -9.986 1.00 59.50 122 SER A CA 1
ATOM 931 C C . SER A 1 122 ? -8.386 -11.939 -10.014 1.00 59.50 122 SER A C 1
ATOM 933 O O . SER A 1 122 ? -8.087 -11.311 -8.997 1.00 59.50 122 SER A O 1
ATOM 935 N N . THR A 1 123 ? -7.744 -11.756 -11.171 1.00 59.88 123 THR A N 1
ATOM 936 C CA . THR A 1 123 ? -6.578 -10.880 -11.341 1.00 59.88 123 THR A CA 1
ATOM 937 C C . THR A 1 123 ? -6.978 -9.414 -11.519 1.00 59.88 123 THR A C 1
ATOM 939 O O . THR A 1 123 ? -7.926 -9.072 -12.223 1.00 59.88 123 THR A O 1
ATOM 942 N N . GLY A 1 124 ? -6.255 -8.504 -10.856 1.00 58.91 124 GLY A N 1
ATOM 943 C CA . GLY A 1 124 ? -6.477 -7.056 -10.995 1.00 58.91 124 GLY A CA 1
ATOM 944 C C . GLY A 1 124 ? -7.609 -6.478 -10.137 1.00 58.91 124 GLY A C 1
ATOM 945 O O . GLY A 1 124 ? -8.007 -5.321 -10.325 1.00 58.91 124 GLY A O 1
ATOM 946 N N . ARG A 1 125 ? -8.122 -7.242 -9.163 1.00 64.12 125 ARG A N 1
ATOM 947 C CA . ARG A 1 125 ? -9.053 -6.726 -8.154 1.00 64.12 125 ARG A CA 1
ATOM 948 C C . ARG A 1 125 ? -8.303 -5.809 -7.187 1.00 64.12 125 ARG A C 1
ATOM 950 O O . ARG A 1 125 ? -7.499 -6.263 -6.382 1.00 64.12 125 ARG A O 1
ATOM 957 N N . VAL A 1 126 ? -8.599 -4.513 -7.246 1.00 61.62 126 VAL A N 1
ATOM 958 C CA . VAL A 1 126 ? -8.142 -3.538 -6.246 1.00 61.62 126 VAL A CA 1
ATOM 959 C C . VAL A 1 126 ? -9.308 -3.235 -5.300 1.00 61.62 126 VAL A C 1
ATOM 961 O O . VAL A 1 126 ? -10.409 -2.961 -5.794 1.00 61.62 126 VAL A O 1
ATOM 964 N N . PRO A 1 127 ? -9.110 -3.269 -3.970 1.00 63.31 127 PRO A N 1
ATOM 965 C CA . PRO A 1 127 ? -10.150 -2.906 -3.011 1.00 63.31 127 PRO A CA 1
ATOM 966 C C . PRO A 1 127 ? -10.654 -1.479 -3.225 1.00 63.31 127 PRO A C 1
ATOM 968 O O . PRO A 1 127 ? -9.922 -0.612 -3.713 1.00 63.31 127 PRO A O 1
ATOM 971 N N . ARG A 1 128 ? -11.887 -1.191 -2.791 1.00 69.25 128 ARG A N 1
ATOM 972 C CA . ARG A 1 128 ? -12.383 0.194 -2.793 1.00 69.25 128 ARG A CA 1
ATOM 973 C C . ARG A 1 128 ? -11.594 1.027 -1.779 1.00 69.25 128 ARG A C 1
ATOM 975 O O . ARG A 1 128 ? -11.544 0.678 -0.601 1.00 69.25 128 ARG A O 1
ATOM 982 N N . GLY A 1 129 ? -10.965 2.104 -2.251 1.00 57.56 129 GLY A N 1
ATOM 983 C CA . GLY A 1 129 ? -10.141 2.997 -1.435 1.00 57.56 129 GLY A CA 1
ATOM 984 C C . GLY A 1 129 ? -10.959 4.073 -0.716 1.00 57.56 129 GLY A C 1
ATOM 985 O O . GLY A 1 129 ? -11.802 4.717 -1.337 1.00 57.56 129 GLY A O 1
ATOM 986 N N . CYS A 1 130 ? -10.674 4.308 0.566 1.00 51.78 130 CYS A N 1
ATOM 987 C CA . CYS A 1 130 ? -11.163 5.458 1.331 1.00 51.78 130 CYS A CA 1
ATOM 988 C C . CYS A 1 130 ? -9.956 6.233 1.902 1.00 51.78 130 CYS A C 1
ATOM 990 O O . CYS A 1 130 ? -9.218 5.671 2.717 1.00 51.78 130 CYS A O 1
ATOM 992 N N . PRO A 1 131 ? -9.678 7.475 1.462 1.00 55.41 131 PRO A N 1
ATOM 993 C CA . PRO A 1 131 ? -8.557 8.246 1.994 1.00 55.41 131 PRO A CA 1
ATOM 994 C C . PRO A 1 131 ? -8.876 8.767 3.405 1.00 55.41 131 PRO A C 1
ATOM 996 O O . PRO A 1 131 ? -9.892 9.427 3.605 1.00 55.41 131 PRO A O 1
ATOM 999 N N . ALA A 1 132 ? -7.988 8.521 4.375 1.00 53.75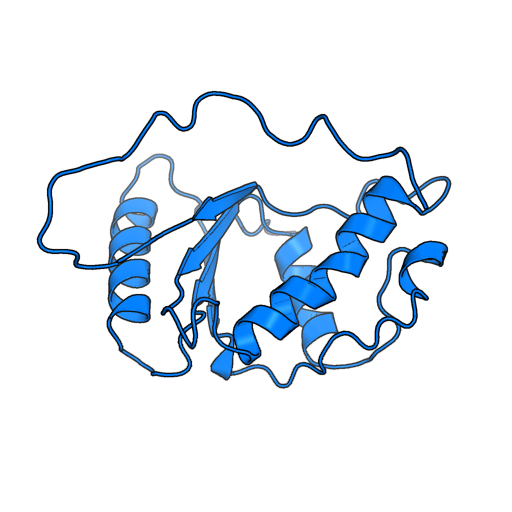 132 ALA A N 1
ATOM 1000 C CA . ALA A 1 132 ? -8.061 9.113 5.713 1.00 53.75 132 ALA A CA 1
ATOM 1001 C C . ALA A 1 132 ? -6.947 10.163 5.864 1.00 53.75 132 ALA A C 1
ATOM 1003 O O . ALA A 1 132 ? -5.769 9.824 5.986 1.00 53.75 132 ALA A O 1
ATOM 1004 N N . GLY A 1 133 ? -7.306 11.450 5.811 1.00 47.69 133 GLY A N 1
ATOM 1005 C CA . GLY A 1 133 ? -6.359 12.565 5.911 1.00 47.69 133 GLY A CA 1
ATOM 1006 C C . GLY A 1 133 ? -6.396 13.253 7.278 1.00 47.69 133 GLY A C 1
ATOM 1007 O O . GLY A 1 133 ? -7.464 13.620 7.755 1.00 47.69 133 GLY A O 1
ATOM 1008 N N . ALA A 1 134 ? -5.229 13.483 7.889 1.00 43.19 134 ALA A N 1
ATOM 1009 C CA . ALA A 1 134 ? -5.075 14.379 9.040 1.00 43.19 134 ALA A CA 1
ATOM 1010 C C . ALA A 1 134 ? -4.044 15.451 8.722 1.00 43.19 134 ALA A C 1
ATOM 1012 O O . ALA A 1 134 ? -2.880 15.368 9.117 1.00 43.19 134 ALA A O 1
ATOM 1013 N N . THR A 1 135 ? -4.485 16.491 8.029 1.00 37.50 135 THR A N 1
ATOM 1014 C CA . THR A 1 135 ? -3.717 17.728 7.934 1.00 37.50 135 THR A CA 1
ATOM 1015 C C . THR A 1 135 ? -4.401 18.744 8.834 1.00 37.50 135 THR A C 1
ATOM 1017 O O . THR A 1 135 ? -5.487 19.232 8.532 1.00 37.50 135 THR A O 1
ATOM 1020 N N . ARG A 1 136 ? -3.790 19.043 9.986 1.00 29.80 136 ARG A N 1
ATOM 1021 C CA . ARG A 1 136 ? -4.259 20.105 10.883 1.00 29.80 136 ARG A CA 1
ATOM 1022 C C . ARG A 1 136 ? -3.904 21.456 10.256 1.00 29.80 136 ARG A C 1
ATOM 1024 O O . ARG A 1 136 ? -2.907 22.067 10.626 1.00 29.80 136 ARG A O 1
ATOM 1031 N N . HIS A 1 137 ? -4.703 21.913 9.297 1.00 26.81 137 HIS A N 1
ATOM 1032 C CA . HIS A 1 137 ? -4.667 23.302 8.853 1.00 26.81 137 HIS A CA 1
ATOM 1033 C C . HIS A 1 137 ? -5.588 24.129 9.755 1.00 26.81 137 HIS A C 1
ATOM 1035 O O . HIS A 1 137 ? -6.779 23.859 9.875 1.00 26.81 137 HIS A O 1
ATOM 1041 N N . ARG A 1 138 ? -5.024 25.140 10.424 1.00 31.50 138 ARG A N 1
ATOM 1042 C CA . ARG A 1 138 ? -5.799 26.257 10.977 1.00 31.50 138 ARG A CA 1
ATOM 1043 C C . ARG A 1 138 ? -6.340 27.046 9.773 1.00 31.50 138 ARG A C 1
ATOM 1045 O O . ARG A 1 138 ? -5.619 27.871 9.230 1.00 31.50 138 ARG A O 1
ATOM 1052 N N . GLY A 1 139 ? -7.548 26.734 9.310 1.00 28.81 139 GLY A N 1
ATOM 1053 C CA . GLY A 1 139 ? -8.204 27.419 8.189 1.00 28.81 139 GLY A CA 1
ATOM 1054 C C . GLY A 1 139 ? -9.539 26.756 7.817 1.00 28.81 139 GLY A C 1
ATOM 1055 O O . GLY A 1 139 ? -9.665 25.547 8.014 1.00 28.81 139 GLY A O 1
ATOM 1056 N N . PRO A 1 140 ? -10.549 27.524 7.365 1.00 33.53 140 PRO A N 1
ATOM 1057 C CA . PRO A 1 140 ? -11.924 27.051 7.236 1.00 33.53 140 PRO A CA 1
ATOM 1058 C C . PRO A 1 140 ? -12.102 26.037 6.099 1.00 33.53 140 PRO A C 1
ATOM 1060 O O . PRO A 1 140 ? -11.361 26.017 5.120 1.00 33.53 140 PRO A O 1
ATOM 1063 N N . ALA A 1 141 ? -13.093 25.172 6.301 1.00 39.66 141 ALA A N 1
ATOM 1064 C CA . ALA A 1 141 ? -13.360 23.938 5.586 1.00 39.66 141 ALA A CA 1
ATOM 1065 C C . ALA A 1 141 ? -13.549 24.093 4.068 1.00 39.66 141 ALA A C 1
ATOM 1067 O O . ALA A 1 141 ? -14.325 2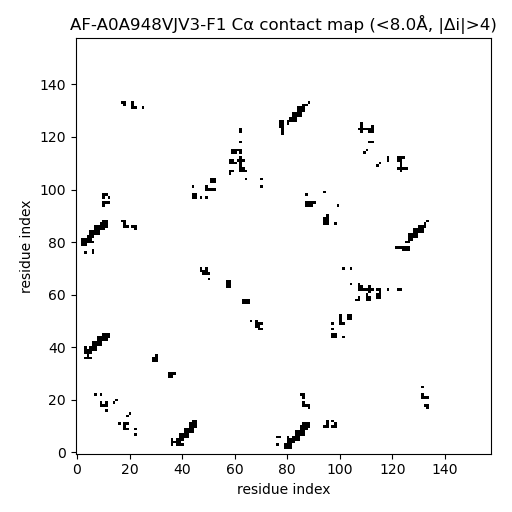4.923 3.606 1.00 39.66 141 ALA A O 1
ATOM 1068 N N . ALA A 1 142 ? -12.923 23.186 3.318 1.00 33.00 142 ALA A N 1
ATOM 1069 C CA . ALA A 1 142 ? -13.273 22.871 1.938 1.00 33.00 14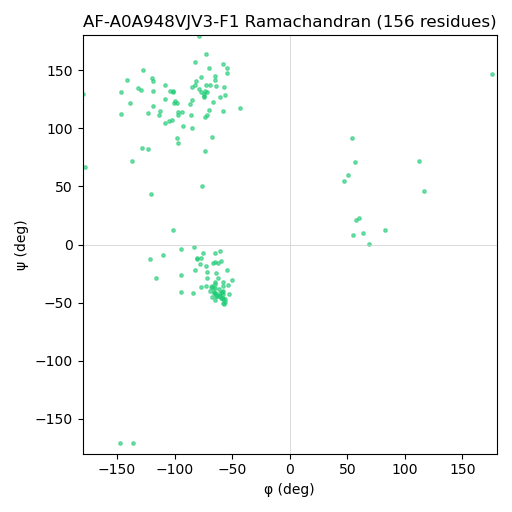2 ALA A CA 1
ATOM 1070 C C . ALA A 1 142 ? -13.244 21.344 1.761 1.00 33.00 142 ALA A C 1
ATOM 1072 O O . ALA A 1 142 ? -12.328 20.785 1.166 1.00 33.00 142 ALA A O 1
ATOM 1073 N N . TYR A 1 143 ? -14.230 20.658 2.341 1.00 32.88 143 TYR A N 1
ATOM 1074 C CA . TYR A 1 143 ? -14.602 19.310 1.916 1.00 32.88 143 TYR A CA 1
ATOM 1075 C C . TYR A 1 143 ? -15.800 19.466 0.982 1.00 32.88 143 TYR A C 1
ATOM 1077 O O . TYR A 1 143 ? -16.934 19.583 1.434 1.00 32.88 143 TYR A O 1
ATOM 1085 N N . GLY A 1 144 ? -15.509 19.572 -0.314 1.00 28.73 144 GLY A N 1
ATOM 1086 C CA . GLY A 1 144 ? -16.504 19.459 -1.374 1.00 28.73 144 GLY A CA 1
ATOM 1087 C C . GLY A 1 144 ? -16.877 17.995 -1.596 1.00 28.73 144 GLY A C 1
ATOM 1088 O O . GLY A 1 144 ? -16.041 17.100 -1.455 1.00 28.73 144 GLY A O 1
ATOM 1089 N N . ASP A 1 145 ? -18.149 17.786 -1.911 1.00 27.59 145 ASP A N 1
ATOM 1090 C CA . ASP A 1 145 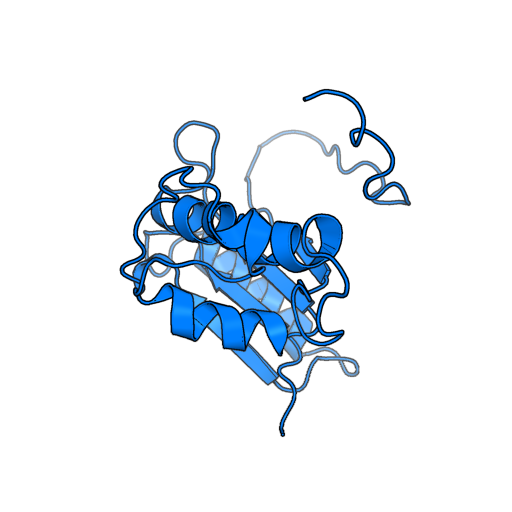? -18.834 16.515 -2.106 1.00 27.59 145 ASP A CA 1
ATOM 1091 C C . ASP A 1 145 ? -18.049 15.473 -2.917 1.00 27.59 145 ASP A C 1
ATOM 1093 O O . ASP A 1 145 ? -17.831 15.611 -4.120 1.00 27.59 145 ASP A O 1
ATOM 1097 N N . PHE A 1 146 ? -17.740 14.342 -2.277 1.00 33.19 146 PHE A N 1
ATOM 1098 C CA . PHE A 1 146 ? -17.314 13.098 -2.929 1.00 33.19 146 PHE A CA 1
ATOM 1099 C C . PHE A 1 146 ? -18.516 12.365 -3.557 1.00 33.19 146 PHE A C 1
ATOM 1101 O O . PHE A 1 146 ? -18.734 11.171 -3.345 1.00 33.19 146 PHE A O 1
ATOM 1108 N N . SER A 1 147 ? -19.320 13.084 -4.342 1.00 28.08 147 SER A N 1
ATOM 1109 C CA . SER A 1 147 ? -20.367 12.483 -5.165 1.00 28.08 147 SER A CA 1
ATOM 1110 C C . SER A 1 147 ? -19.851 12.298 -6.597 1.00 28.08 147 SER A C 1
ATOM 1112 O O . SER A 1 147 ? -19.563 13.249 -7.311 1.00 28.08 147 SER A O 1
ATOM 1114 N N . GLY A 1 148 ? -19.673 11.032 -6.983 1.00 33.72 148 GLY A N 1
ATOM 1115 C CA . GLY A 1 148 ? -19.689 10.558 -8.370 1.00 33.72 148 GLY A CA 1
ATOM 1116 C C . GLY A 1 148 ? -18.764 11.236 -9.388 1.00 33.72 148 GLY A C 1
ATOM 1117 O O . GLY A 1 148 ? -19.189 12.123 -10.112 1.00 33.72 148 GLY A O 1
ATOM 1118 N N . SER A 1 149 ? -17.547 10.713 -9.567 1.00 30.80 149 SER A N 1
ATOM 1119 C CA . SER A 1 149 ? -16.866 10.650 -10.883 1.00 30.80 149 SER A CA 1
ATOM 1120 C C . SER A 1 149 ? -15.514 9.938 -10.766 1.00 30.80 149 SER A C 1
ATOM 1122 O O . SER A 1 149 ? -14.440 10.503 -10.948 1.00 30.80 149 SER A O 1
ATOM 1124 N N . VAL A 1 150 ? -15.552 8.637 -10.465 1.00 35.59 150 VAL A N 1
ATOM 1125 C CA . VAL A 1 150 ? -14.377 7.780 -10.654 1.00 35.59 150 VAL A CA 1
ATOM 1126 C C . VAL A 1 150 ? -14.211 7.540 -12.154 1.00 35.59 150 VAL A C 1
ATOM 1128 O O . VAL A 1 150 ? -14.992 6.814 -12.761 1.00 35.59 150 VAL A O 1
ATOM 1131 N N . CYS A 1 151 ? -13.165 8.142 -12.718 1.00 30.73 151 CYS A N 1
ATOM 1132 C CA . CYS A 1 151 ? -12.394 7.597 -13.833 1.00 30.73 151 CYS A CA 1
ATOM 1133 C C . CYS A 1 151 ? -13.206 7.261 -15.103 1.00 30.73 151 CYS A C 1
ATOM 1135 O O . CYS A 1 151 ? -13.367 6.104 -15.486 1.00 30.73 151 CYS A O 1
ATOM 1137 N N . LYS A 1 152 ? -13.669 8.297 -15.806 1.00 30.50 152 LYS A N 1
ATOM 1138 C CA . LYS A 1 152 ? -13.884 8.239 -17.258 1.00 30.50 152 LYS A CA 1
ATOM 1139 C C . LYS A 1 152 ? -13.174 9.422 -17.902 1.00 30.50 152 LYS A C 1
ATOM 1141 O O . LYS A 1 152 ? -13.802 10.446 -18.112 1.00 30.50 152 LYS A O 1
ATOM 1146 N N . GLN A 1 153 ? -11.875 9.284 -18.154 1.00 33.50 153 GLN A N 1
ATOM 1147 C CA . GLN A 1 153 ? -11.112 10.024 -19.170 1.00 33.50 153 GLN A CA 1
ATOM 1148 C C . GLN A 1 153 ? -9.655 9.551 -19.121 1.00 33.50 153 GLN A C 1
ATOM 1150 O O . GLN A 1 153 ? -9.061 9.506 -18.046 1.00 33.50 153 GLN A O 1
ATOM 1155 N N . GLY A 1 154 ? -9.101 9.186 -20.281 1.00 30.53 154 GLY A N 1
ATOM 1156 C CA . GLY A 1 154 ? -7.670 8.914 -20.448 1.00 30.53 154 GLY A CA 1
ATOM 1157 C C . GLY A 1 154 ? -7.301 7.480 -20.837 1.00 30.53 154 GLY A C 1
ATOM 1158 O O . GLY A 1 154 ? -6.389 6.911 -20.248 1.00 30.53 154 GLY A O 1
ATOM 1159 N N . ALA A 1 155 ? -7.994 6.896 -21.816 1.00 35.78 155 ALA A N 1
ATOM 1160 C CA . ALA A 1 155 ? -7.501 5.743 -22.577 1.00 35.78 155 ALA A CA 1
ATOM 1161 C C . ALA A 1 155 ? -7.416 6.093 -24.072 1.00 35.78 155 ALA A C 1
ATOM 1163 O O . ALA A 1 155 ? -7.825 5.315 -24.919 1.00 35.78 155 ALA A O 1
ATOM 1164 N N . GLU A 1 156 ? -6.907 7.284 -24.385 1.00 33.81 156 GLU A N 1
ATOM 1165 C CA . GLU A 1 156 ? -6.445 7.646 -25.724 1.00 33.81 156 GLU A CA 1
ATOM 1166 C C . GLU A 1 156 ? -5.146 8.438 -25.554 1.00 33.81 156 GLU A C 1
ATOM 1168 O O . GLU A 1 156 ? -5.126 9.439 -24.837 1.00 33.81 156 GLU A O 1
ATOM 1173 N N . GLY A 1 157 ? -4.058 7.954 -26.158 1.00 35.69 157 GLY A N 1
ATOM 1174 C CA . GLY A 1 157 ? -2.771 8.652 -26.204 1.00 35.69 157 GLY A CA 1
ATOM 1175 C C . GLY A 1 157 ? -1.636 7.993 -25.419 1.00 35.69 157 GLY A C 1
ATOM 1176 O O . GLY A 1 157 ? -1.191 8.528 -24.407 1.00 35.69 157 GLY A O 1
ATOM 1177 N N . PHE A 1 158 ? -1.141 6.864 -25.929 1.00 36.47 158 PHE A N 1
ATOM 1178 C CA . PHE A 1 158 ? 0.294 6.594 -26.063 1.00 36.47 158 PHE A CA 1
ATOM 1179 C C . PHE A 1 158 ? 0.523 5.984 -27.441 1.00 36.47 158 PHE A C 1
ATOM 1181 O O . PHE A 1 158 ? -0.305 5.125 -27.820 1.00 36.47 158 PHE A O 1
#